Protein AF-A0A820LMS4-F1 (afdb_monomer_lite)

Radius of gyration: 15.58 Å; chains: 1; bounding box: 47×34×33 Å

pLDDT: mean 71.5, std 13.09, range [41.66, 87.94]

Secondary structure (DSSP, 8-state):
-----PPP--S-SSS------TTGGGGGHHHHHHHHH-HHHHHHHHHHHTTS-GGGGGSTTHHHHHHHHHHHHTT---------

Organism: NCBI:txid433720

Sequence (84 aa):
NVVISQPGRTVWDFEHPWSTKLCSCCSNGKECCCGFFCLCCYECKLHKRAGEHMCTCMCPGARFALRSKIRTAFRIEVIILKKR

Foldseek 3Di:
DDPPDDPPDPQDPDDDQDDPDPCPCVVVVVLVCCCVVPVLVSQLVLCVSRVHHSCCSVDPCSVVVSVVSVCVNSVPPDPPVPDD

Structure (mmCIF, N/CA/C/O backbone):
data_AF-A0A820LMS4-F1
#
_entry.id   AF-A0A820LMS4-F1
#
loop_
_atom_site.group_PDB
_atom_site.id
_atom_site.type_symbol
_atom_site.label_atom_id
_atom_site.label_alt_id
_atom_site.label_comp_id
_atom_site.label_asym_id
_atom_site.label_entity_id
_atom_site.label_seq_id
_atom_site.pdbx_PDB_ins_code
_atom_site.Cartn_x
_atom_site.Cartn_y
_atom_site.Cartn_z
_atom_site.occupancy
_atom_site.B_iso_or_equiv
_atom_site.auth_seq_id
_atom_site.auth_comp_id
_atom_site.auth_asym_id
_atom_site.auth_atom_id
_atom_site.pdbx_PDB_model_num
ATOM 1 N N . ASN A 1 1 ? -36.705 7.746 -15.696 1.00 41.66 1 ASN A N 1
ATOM 2 C CA . ASN A 1 1 ? -36.160 7.371 -14.376 1.00 41.66 1 ASN A CA 1
ATOM 3 C C . ASN A 1 1 ? -34.826 6.672 -14.607 1.00 41.66 1 ASN A C 1
ATOM 5 O O . ASN A 1 1 ? -34.832 5.515 -15.004 1.00 41.66 1 ASN A O 1
ATOM 9 N N . VAL A 1 2 ? -33.696 7.381 -14.515 1.00 45.56 2 VAL A N 1
ATOM 10 C CA . VAL A 1 2 ? -32.375 6.769 -14.749 1.00 45.56 2 VAL A CA 1
ATOM 11 C C . VAL A 1 2 ? -31.925 6.128 -13.443 1.00 45.56 2 VAL A C 1
ATOM 13 O O . VAL A 1 2 ? -31.496 6.813 -12.519 1.00 45.56 2 VAL A O 1
ATOM 16 N N . VAL A 1 3 ? -32.075 4.809 -13.352 1.00 55.03 3 VAL A N 1
ATOM 17 C CA . VAL A 1 3 ? -31.514 4.023 -12.253 1.00 55.03 3 VAL A CA 1
ATOM 18 C C . VAL A 1 3 ? -30.024 3.865 -12.535 1.00 55.03 3 VAL A C 1
ATOM 20 O O . VAL A 1 3 ? -29.618 3.048 -13.356 1.00 55.03 3 VAL A O 1
ATOM 23 N N . ILE A 1 4 ? -29.201 4.682 -11.880 1.00 57.25 4 ILE A N 1
ATOM 24 C CA . ILE A 1 4 ? -27.749 4.495 -11.857 1.00 57.25 4 ILE A CA 1
ATOM 25 C C . ILE A 1 4 ? -27.487 3.311 -10.923 1.00 57.25 4 ILE A C 1
ATOM 27 O O . ILE A 1 4 ? -27.412 3.476 -9.704 1.00 57.25 4 ILE A O 1
ATOM 31 N N . SER A 1 5 ? -27.395 2.098 -11.471 1.00 54.47 5 SER A N 1
ATOM 32 C CA . SER A 1 5 ? -26.890 0.961 -10.706 1.00 54.47 5 SER A CA 1
ATOM 33 C C . SER A 1 5 ? -25.400 1.193 -10.470 1.00 54.47 5 SER A C 1
ATOM 35 O O . SER A 1 5 ? -24.596 1.105 -11.400 1.00 54.47 5 SER A O 1
ATOM 37 N N . GLN A 1 6 ? -25.025 1.524 -9.234 1.00 53.84 6 GLN A N 1
ATOM 38 C CA . GLN A 1 6 ? -23.620 1.507 -8.832 1.00 53.84 6 GLN A CA 1
ATOM 39 C C . GLN A 1 6 ? -23.072 0.103 -9.127 1.00 53.84 6 GLN A C 1
ATOM 41 O O . GLN A 1 6 ? -23.767 -0.869 -8.808 1.00 53.84 6 GLN A O 1
ATOM 46 N N . PRO A 1 7 ? -21.889 -0.037 -9.760 1.00 50.53 7 PRO A N 1
ATOM 47 C CA . PRO A 1 7 ? -21.357 -1.352 -10.082 1.00 50.53 7 PRO A CA 1
ATOM 48 C C . PRO A 1 7 ? -21.280 -2.174 -8.797 1.00 50.53 7 PRO A C 1
ATOM 50 O O . PRO A 1 7 ? -20.696 -1.752 -7.796 1.00 50.53 7 PRO A O 1
ATOM 53 N N . GLY A 1 8 ? -21.964 -3.317 -8.818 1.00 51.59 8 GLY A N 1
ATOM 54 C CA . GLY A 1 8 ? -22.076 -4.207 -7.679 1.00 51.59 8 GLY A CA 1
ATOM 55 C C . GLY A 1 8 ? -20.695 -4.626 -7.192 1.00 51.59 8 GLY A C 1
ATOM 56 O O . GLY A 1 8 ? -19.953 -5.271 -7.921 1.00 51.59 8 GLY A O 1
ATOM 57 N N . ARG A 1 9 ? -20.390 -4.238 -5.948 1.00 56.31 9 ARG A N 1
ATOM 58 C CA . ARG A 1 9 ? -19.536 -4.949 -4.986 1.00 56.31 9 ARG A CA 1
ATOM 59 C C . ARG A 1 9 ? -18.284 -5.591 -5.609 1.00 56.31 9 ARG A C 1
ATOM 61 O O . ARG A 1 9 ? -18.262 -6.781 -5.903 1.00 56.31 9 ARG A O 1
ATOM 68 N N . THR A 1 10 ? -17.214 -4.813 -5.755 1.00 53.75 10 THR A N 1
ATOM 69 C CA . THR A 1 10 ? -15.917 -5.327 -6.218 1.00 53.75 10 THR A CA 1
ATOM 70 C C . THR A 1 10 ? -14.912 -5.443 -5.065 1.00 53.75 10 THR A C 1
ATOM 72 O O . THR A 1 10 ? -14.405 -4.444 -4.558 1.00 53.75 10 THR A O 1
ATOM 75 N N . VAL A 1 11 ? -14.613 -6.701 -4.721 1.00 53.50 11 VAL A N 1
ATOM 76 C CA . VAL A 1 11 ? -13.366 -7.260 -4.153 1.00 53.50 11 VAL A CA 1
ATOM 77 C C . VAL A 1 11 ? -13.053 -7.077 -2.655 1.00 53.50 11 VAL A C 1
ATOM 79 O O . VAL A 1 11 ? -12.472 -7.985 -2.071 1.00 53.50 11 VAL A O 1
ATOM 82 N N . TRP A 1 12 ? -13.466 -6.003 -1.980 1.00 57.69 12 TRP A N 1
ATOM 83 C CA . TRP A 1 12 ? -12.946 -5.692 -0.627 1.00 57.69 12 TRP A CA 1
ATOM 84 C C . TRP A 1 12 ? -13.811 -6.126 0.569 1.00 57.69 12 TRP A C 1
ATOM 86 O O . TRP A 1 12 ? -13.573 -5.672 1.685 1.00 57.69 12 TRP A O 1
ATOM 96 N N . ASP A 1 13 ? -14.789 -7.013 0.375 1.00 54.66 13 ASP A N 1
ATOM 97 C CA . ASP A 1 13 ? -15.637 -7.514 1.475 1.00 54.66 13 ASP A CA 1
ATOM 98 C C . ASP A 1 13 ? -14.880 -8.399 2.494 1.00 54.66 13 ASP A C 1
ATOM 100 O O . ASP A 1 13 ? -15.445 -8.778 3.519 1.00 54.66 13 ASP A O 1
ATOM 104 N N . PHE A 1 14 ? -13.603 -8.722 2.262 1.00 55.66 14 PHE A N 1
ATOM 105 C CA . PHE A 1 14 ? -12.871 -9.712 3.049 1.00 55.66 14 PHE A CA 1
ATOM 106 C C . PHE A 1 14 ? -11.450 -9.242 3.365 1.00 55.66 14 PHE A C 1
ATOM 108 O O . PHE A 1 14 ? -10.554 -9.413 2.552 1.00 55.66 14 PHE A O 1
ATOM 115 N N . GLU A 1 15 ? -11.228 -8.688 4.558 1.00 55.50 15 GLU A N 1
ATOM 116 C CA . GLU A 1 15 ? -10.088 -9.144 5.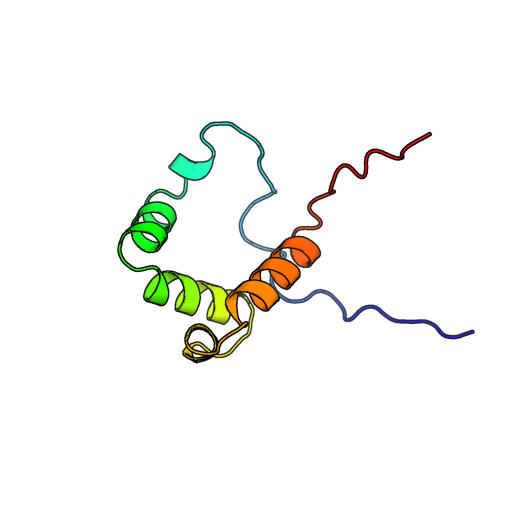370 1.00 55.50 15 GLU A CA 1
ATOM 117 C C . GLU A 1 15 ? -10.245 -8.706 6.825 1.00 55.50 15 GLU A C 1
ATOM 119 O O . GLU A 1 15 ? -10.153 -9.560 7.696 1.00 55.50 15 GLU A O 1
ATOM 124 N N . HIS A 1 16 ? -10.632 -7.456 7.115 1.00 59.12 16 HIS A N 1
ATOM 125 C CA . HIS A 1 16 ? -10.947 -7.009 8.481 1.00 59.12 16 HIS A CA 1
ATOM 126 C C . HIS A 1 16 ? -11.903 -5.803 8.500 1.00 59.12 16 HIS A C 1
ATOM 128 O O . HIS A 1 16 ? -11.834 -4.960 7.602 1.00 59.12 16 HIS A O 1
ATOM 134 N N . PRO A 1 17 ? -12.769 -5.667 9.526 1.00 64.94 17 PRO A N 1
ATOM 135 C CA . PRO A 1 17 ? -13.524 -4.438 9.740 1.00 64.94 17 PRO A CA 1
ATOM 136 C C . PRO A 1 17 ? -12.559 -3.262 9.925 1.00 64.94 17 PRO A C 1
ATOM 138 O O . PRO A 1 17 ? -11.529 -3.390 10.592 1.00 64.94 17 PRO A O 1
ATOM 141 N N . TRP A 1 18 ? -12.896 -2.110 9.341 1.00 70.69 18 TRP A N 1
ATOM 142 C CA . TRP A 1 18 ? -12.137 -0.877 9.541 1.00 70.69 18 TRP A CA 1
ATOM 143 C C . TRP A 1 18 ? -11.960 -0.603 11.043 1.00 70.69 18 TRP A C 1
ATOM 145 O O . TRP A 1 18 ? -12.928 -0.587 11.803 1.00 70.69 18 TRP A O 1
ATOM 155 N N . SER A 1 19 ? -10.713 -0.404 11.473 1.00 70.19 19 SER A N 1
ATOM 156 C CA . SER A 1 19 ? -10.335 -0.227 12.876 1.00 70.19 19 SER A CA 1
ATOM 157 C C . SER A 1 19 ? -9.588 1.090 13.048 1.00 70.19 19 SER A C 1
ATOM 159 O O . SER A 1 19 ? -8.609 1.355 12.354 1.00 70.19 19 SER A O 1
ATOM 161 N N . THR A 1 20 ? -10.031 1.907 14.003 1.00 74.81 20 THR A N 1
ATOM 162 C CA . THR A 1 20 ? -9.382 3.167 14.410 1.00 74.81 20 THR A CA 1
ATOM 163 C C . THR A 1 20 ? -8.532 3.007 15.675 1.00 74.81 20 THR A C 1
ATOM 165 O O . THR A 1 20 ? -8.063 3.994 16.239 1.00 74.81 20 THR A O 1
ATOM 168 N N . LYS A 1 21 ? -8.330 1.767 16.151 1.00 78.25 21 LYS A N 1
ATOM 169 C CA . LYS A 1 21 ? -7.540 1.485 17.358 1.00 78.25 21 LYS A CA 1
ATOM 170 C C . LYS A 1 21 ? -6.075 1.875 17.140 1.00 78.25 21 LYS A C 1
ATOM 172 O O . LYS A 1 21 ? -5.486 1.519 16.122 1.00 78.25 21 LYS A O 1
ATOM 177 N N . LEU A 1 22 ? -5.476 2.514 18.148 1.00 71.19 22 LEU A N 1
ATOM 178 C CA . LEU A 1 22 ? -4.129 3.103 18.101 1.00 71.19 22 LEU A CA 1
ATOM 179 C C . LEU A 1 22 ? -3.022 2.127 17.641 1.00 71.19 22 LEU A C 1
ATOM 181 O O . LEU A 1 22 ? -2.098 2.539 16.952 1.00 71.19 22 LEU A O 1
ATOM 185 N N . CYS A 1 23 ? -3.143 0.834 17.973 1.00 72.38 23 CYS A N 1
ATOM 186 C CA . CYS A 1 23 ? -2.149 -0.205 17.655 1.00 72.38 23 CYS A CA 1
ATOM 187 C C . CYS A 1 23 ? -2.642 -1.253 16.642 1.00 72.38 23 CYS A C 1
ATOM 189 O O . CYS A 1 23 ? -2.073 -2.340 16.554 1.00 72.38 23 CYS A 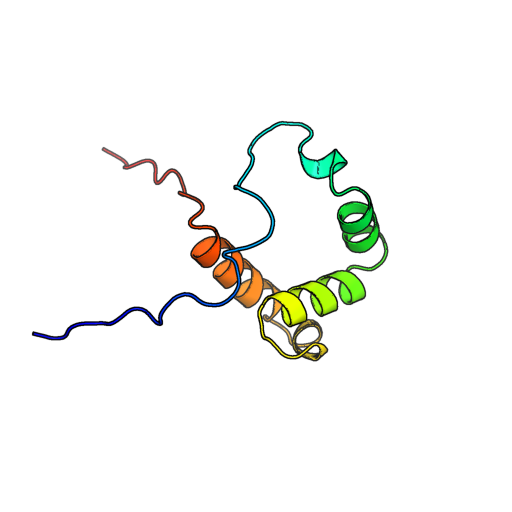O 1
ATOM 191 N N . SER A 1 24 ? -3.699 -0.970 15.870 1.00 66.50 24 SER A N 1
ATOM 192 C CA . SER A 1 24 ? -4.229 -1.936 14.890 1.00 66.50 24 SER A CA 1
ATOM 193 C C . SER A 1 24 ? -3.224 -2.290 13.780 1.00 66.50 24 SER A C 1
ATOM 195 O O . SER A 1 24 ? -3.381 -3.310 13.117 1.00 66.50 24 SER A O 1
ATOM 197 N N . CYS A 1 25 ? -2.189 -1.469 13.576 1.00 68.00 25 CYS A N 1
ATOM 198 C CA . CYS A 1 25 ? -1.097 -1.738 12.639 1.00 68.00 25 CYS A CA 1
ATOM 199 C C . CYS A 1 25 ? -0.189 -2.897 13.085 1.00 68.00 25 CYS A C 1
ATOM 201 O O . CYS A 1 25 ? 0.355 -3.598 12.234 1.00 68.00 25 CYS A O 1
ATOM 203 N N . CYS A 1 26 ? -0.062 -3.149 14.394 1.00 70.94 26 CYS A N 1
ATOM 204 C CA . CYS A 1 26 ? 0.799 -4.205 14.938 1.00 70.94 26 CYS A CA 1
ATOM 205 C C . CYS A 1 26 ? 0.295 -5.613 14.592 1.00 70.94 26 CYS A C 1
ATOM 207 O O . CYS A 1 26 ? 1.083 -6.554 14.549 1.00 70.94 26 CYS A O 1
ATOM 209 N N . SER A 1 27 ? -0.998 -5.755 14.291 1.00 70.81 27 SER A N 1
ATOM 210 C CA . SER A 1 27 ? -1.588 -6.994 13.773 1.00 70.81 27 SER A CA 1
ATOM 211 C C . SER A 1 27 ? -1.081 -7.344 12.365 1.00 70.81 27 SER A C 1
ATOM 213 O O . SER A 1 27 ? -1.063 -8.516 12.005 1.00 70.81 27 SER A O 1
ATOM 215 N N . ASN A 1 28 ? -0.598 -6.345 11.613 1.00 72.62 28 ASN A N 1
ATOM 216 C CA . ASN A 1 28 ? -0.171 -6.438 10.213 1.00 72.62 28 ASN A CA 1
ATOM 217 C C . ASN A 1 28 ? 1.293 -5.983 10.038 1.00 72.62 28 ASN A C 1
ATOM 219 O O . ASN A 1 28 ? 1.649 -5.279 9.089 1.00 72.62 28 ASN A O 1
ATOM 223 N N . GLY A 1 29 ? 2.174 -6.366 10.972 1.00 78.38 29 GLY A N 1
ATOM 224 C CA . GLY A 1 29 ? 3.577 -5.926 10.970 1.00 78.38 29 GLY A CA 1
ATOM 225 C C . GLY A 1 29 ? 4.339 -6.283 9.685 1.00 78.38 29 GLY A C 1
ATOM 226 O O . GLY A 1 29 ? 5.194 -5.522 9.236 1.00 78.38 29 GLY A O 1
ATOM 227 N N . LYS A 1 30 ? 3.984 -7.400 9.035 1.00 81.12 30 LYS A N 1
ATOM 228 C CA . LYS A 1 30 ? 4.572 -7.810 7.749 1.00 81.12 30 LYS A CA 1
ATOM 229 C C . LYS A 1 30 ? 4.196 -6.854 6.616 1.00 81.12 30 LYS A C 1
ATOM 231 O O . LYS A 1 30 ? 5.075 -6.491 5.831 1.00 81.12 30 LYS A O 1
ATOM 236 N N . GLU A 1 31 ? 2.933 -6.426 6.527 1.00 82.44 31 GLU A N 1
ATOM 237 C CA . GLU A 1 31 ? 2.515 -5.405 5.561 1.00 82.44 31 GLU A CA 1
ATOM 238 C C . GLU A 1 31 ? 3.203 -4.063 5.823 1.00 82.44 31 GLU A C 1
ATOM 240 O O . GLU A 1 31 ? 3.688 -3.454 4.871 1.00 82.44 31 GLU A O 1
ATOM 245 N N . CYS A 1 32 ? 3.308 -3.628 7.085 1.00 81.50 32 CYS A N 1
ATOM 246 C CA . CYS A 1 32 ? 3.987 -2.375 7.437 1.00 81.50 32 CYS A CA 1
ATOM 247 C C . CYS A 1 32 ? 5.468 -2.388 7.030 1.00 81.50 32 CYS A C 1
ATOM 249 O O . CYS A 1 32 ?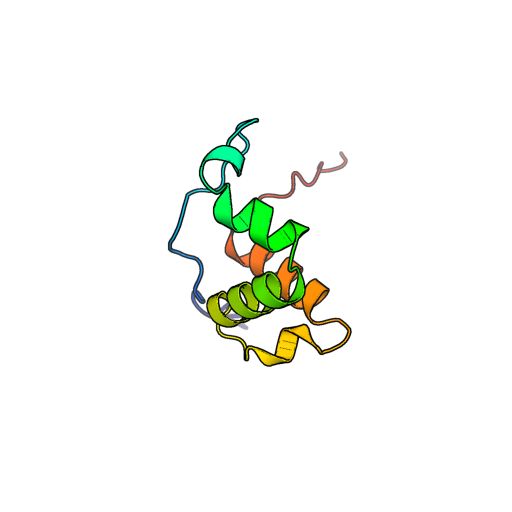 5.931 -1.454 6.372 1.00 81.50 32 CYS A O 1
ATOM 251 N N . CYS A 1 33 ? 6.196 -3.462 7.349 1.00 84.25 33 CYS A N 1
ATOM 252 C CA . CYS A 1 33 ? 7.588 -3.620 6.930 1.00 84.25 33 CYS A CA 1
ATOM 253 C C . CYS A 1 33 ? 7.715 -3.667 5.399 1.00 84.25 33 CYS A C 1
ATOM 255 O O . CYS A 1 33 ? 8.575 -2.994 4.839 1.00 84.25 33 CYS A O 1
ATOM 257 N N . CYS A 1 34 ? 6.845 -4.400 4.693 1.00 84.94 34 CYS A N 1
ATOM 258 C CA . CYS A 1 34 ? 6.852 -4.411 3.225 1.00 84.94 34 CYS A CA 1
ATOM 259 C C . CYS A 1 34 ? 6.592 -3.021 2.631 1.00 84.94 34 CYS A C 1
ATOM 261 O O . CYS A 1 34 ? 7.294 -2.632 1.705 1.00 84.94 34 CYS A O 1
ATOM 263 N N . GLY A 1 35 ? 5.625 -2.268 3.158 1.00 84.94 35 GLY A N 1
ATOM 264 C CA . GLY A 1 35 ? 5.332 -0.912 2.689 1.00 84.94 35 GLY A CA 1
ATOM 265 C C . GLY A 1 35 ? 6.499 0.055 2.900 1.00 84.94 35 GLY A C 1
ATOM 266 O O . GLY A 1 35 ? 6.747 0.898 2.041 1.00 84.94 35 GLY A O 1
ATOM 267 N N . PHE A 1 36 ? 7.2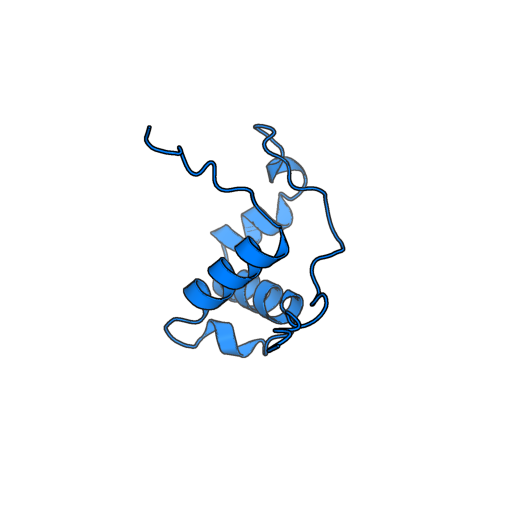42 -0.096 4.002 1.00 84.00 36 PHE A N 1
ATOM 268 C CA . PHE A 1 36 ? 8.398 0.746 4.317 1.00 84.00 36 PHE A CA 1
ATOM 269 C C . PHE A 1 36 ? 9.653 0.373 3.510 1.00 84.00 36 PHE A C 1
ATOM 271 O O . PHE A 1 36 ? 10.296 1.252 2.942 1.00 84.00 36 PHE A O 1
ATOM 278 N N . PHE A 1 37 ? 9.995 -0.918 3.426 1.00 87.94 37 PHE A N 1
ATOM 279 C CA . PHE A 1 37 ? 11.240 -1.383 2.796 1.00 87.94 37 PHE A CA 1
ATOM 280 C C . PHE A 1 37 ? 11.114 -1.681 1.293 1.00 87.94 37 PHE A C 1
ATOM 282 O O . PHE A 1 37 ? 12.096 -1.552 0.567 1.00 87.94 37 PHE A O 1
ATOM 289 N N . CYS A 1 38 ? 9.936 -2.078 0.800 1.00 87.38 38 CYS A N 1
ATOM 290 C CA . CYS A 1 38 ? 9.684 -2.288 -0.630 1.00 87.38 38 CYS A CA 1
ATOM 291 C C . CYS A 1 38 ? 8.282 -1.810 -1.034 1.00 87.38 38 CYS A C 1
ATOM 293 O O . CYS A 1 38 ? 7.371 -2.608 -1.286 1.00 87.38 38 CYS A O 1
ATOM 295 N N . LEU A 1 39 ? 8.130 -0.491 -1.174 1.00 82.94 39 LEU A N 1
ATOM 296 C CA . LEU A 1 39 ? 6.865 0.126 -1.572 1.00 82.94 39 LEU A CA 1
ATOM 297 C C . LEU A 1 39 ? 6.330 -0.435 -2.902 1.00 82.94 39 LEU A C 1
ATOM 299 O O . LEU A 1 39 ? 5.150 -0.742 -2.999 1.00 82.94 39 LEU A O 1
ATOM 303 N N . CYS A 1 40 ? 7.192 -0.647 -3.903 1.00 83.62 40 CYS A N 1
ATOM 304 C CA . CYS A 1 40 ? 6.784 -1.203 -5.200 1.00 83.62 40 CYS A CA 1
ATOM 305 C C . CYS A 1 40 ? 6.217 -2.631 -5.067 1.00 83.62 40 CYS A C 1
ATOM 307 O O . CYS A 1 40 ? 5.164 -2.944 -5.617 1.00 83.62 40 CYS A O 1
ATOM 309 N N . CYS A 1 41 ? 6.858 -3.493 -4.270 1.00 85.88 41 CYS A N 1
ATOM 310 C CA . CYS A 1 41 ? 6.361 -4.845 -4.004 1.00 85.88 41 CYS A CA 1
ATOM 311 C C . CYS A 1 41 ? 4.994 -4.817 -3.302 1.00 85.88 41 CYS A C 1
ATOM 313 O O . CYS A 1 41 ? 4.116 -5.634 -3.593 1.00 85.88 41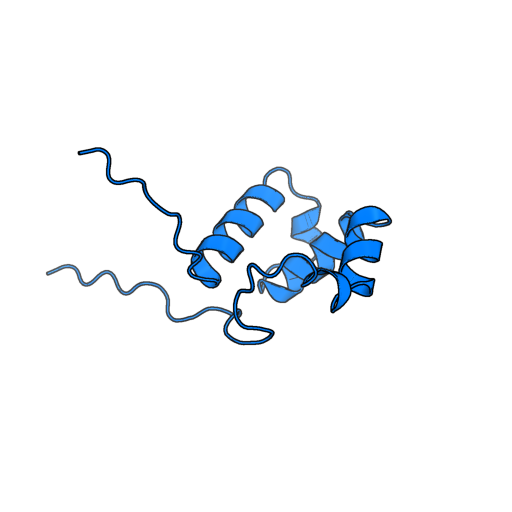 CYS A O 1
ATOM 315 N N . TYR A 1 42 ? 4.832 -3.895 -2.350 1.00 86.31 42 TYR A N 1
ATOM 316 C CA . TYR A 1 42 ? 3.593 -3.709 -1.604 1.00 86.31 42 TYR A CA 1
ATOM 317 C C . TYR A 1 42 ? 2.455 -3.216 -2.509 1.00 86.31 42 TYR A C 1
ATOM 319 O O . TYR A 1 42 ? 1.378 -3.809 -2.517 1.00 86.31 42 TYR A O 1
ATOM 327 N N . GLU A 1 43 ? 2.711 -2.204 -3.332 1.00 85.19 43 GLU A N 1
ATOM 328 C CA . GLU A 1 43 ? 1.760 -1.664 -4.307 1.00 85.19 43 GLU A CA 1
ATOM 329 C C . GLU A 1 43 ? 1.356 -2.721 -5.346 1.00 85.19 43 GLU A C 1
ATOM 331 O O . GLU A 1 43 ? 0.171 -2.901 -5.603 1.00 85.19 43 GLU A O 1
ATOM 336 N N . CYS A 1 44 ? 2.295 -3.509 -5.878 1.00 86.25 44 CYS A N 1
ATOM 337 C CA . CYS A 1 44 ? 2.005 -4.648 -6.758 1.00 86.25 44 CYS A CA 1
ATOM 338 C C . CYS A 1 44 ? 1.027 -5.653 -6.122 1.00 86.25 44 CYS A C 1
ATOM 340 O O . CYS A 1 44 ? 0.073 -6.102 -6.767 1.00 86.25 44 CYS A O 1
ATOM 342 N N . LYS A 1 45 ? 1.231 -5.989 -4.839 1.00 85.00 45 LYS A N 1
ATOM 343 C CA . LYS A 1 45 ? 0.299 -6.837 -4.077 1.00 85.00 45 LYS A CA 1
ATOM 344 C C . LYS A 1 45 ? -1.058 -6.156 -3.900 1.00 85.00 45 LYS A C 1
ATOM 346 O O . LYS A 1 45 ? -2.081 -6.825 -4.020 1.00 85.00 45 LYS A O 1
ATOM 351 N N . LEU A 1 46 ? -1.076 -4.851 -3.644 1.00 83.19 46 LEU A N 1
ATOM 352 C CA . LEU A 1 46 ? -2.296 -4.078 -3.426 1.00 83.19 46 LEU A CA 1
ATOM 353 C C . LEU A 1 46 ? -3.122 -3.913 -4.711 1.00 83.19 46 LEU A C 1
ATOM 355 O O . LEU A 1 46 ? -4.333 -4.105 -4.672 1.00 83.19 46 LEU A O 1
ATOM 359 N N . HIS A 1 47 ? -2.482 -3.660 -5.854 1.00 84.94 47 HIS A N 1
ATOM 360 C CA . HIS A 1 47 ? -3.116 -3.647 -7.174 1.00 84.94 47 HIS A CA 1
ATOM 361 C C . HIS A 1 47 ? -3.700 -5.017 -7.524 1.00 84.94 47 HIS A C 1
ATOM 363 O O . HIS A 1 47 ? -4.855 -5.100 -7.933 1.00 84.94 47 HIS A O 1
ATOM 369 N N . LYS A 1 48 ? -2.961 -6.105 -7.261 1.00 84.19 48 LYS A N 1
ATOM 370 C CA . LYS A 1 48 ? -3.490 -7.467 -7.427 1.00 84.19 48 LYS A CA 1
ATOM 371 C C . LYS A 1 48 ? -4.719 -7.710 -6.541 1.00 84.19 48 LYS A C 1
ATOM 373 O O . LYS A 1 48 ? -5.705 -8.265 -7.018 1.00 84.19 48 LYS A O 1
ATOM 378 N N . ARG A 1 49 ? -4.688 -7.259 -5.278 1.00 79.31 49 ARG A N 1
ATOM 379 C CA . ARG A 1 49 ? -5.847 -7.305 -4.364 1.00 79.31 49 ARG A CA 1
ATOM 380 C C . ARG A 1 49 ? -7.003 -6.419 -4.835 1.00 79.31 49 ARG A C 1
ATOM 382 O O . ARG A 1 49 ? -8.142 -6.749 -4.564 1.00 79.31 49 ARG A O 1
ATOM 389 N N . ALA A 1 50 ? -6.737 -5.349 -5.578 1.00 78.94 50 ALA A N 1
ATOM 390 C CA . ALA A 1 50 ? -7.755 -4.480 -6.166 1.00 78.94 50 ALA A CA 1
ATOM 391 C C . ALA A 1 50 ? -8.409 -5.037 -7.439 1.00 78.94 50 ALA A C 1
ATOM 393 O O . ALA A 1 50 ? -9.287 -4.381 -8.001 1.00 78.94 50 ALA A O 1
ATOM 394 N N . GLY A 1 51 ? -7.975 -6.210 -7.917 1.00 80.25 51 GLY A N 1
ATOM 395 C CA . GLY A 1 51 ? -8.379 -6.742 -9.219 1.00 80.25 51 GLY A CA 1
ATOM 396 C C . GLY A 1 51 ? -7.738 -6.007 -10.402 1.00 80.25 51 GLY A C 1
ATOM 397 O O . GLY A 1 51 ? -8.235 -6.095 -11.521 1.00 80.25 51 GLY A O 1
ATOM 398 N N . GLU A 1 52 ? -6.653 -5.264 -10.171 1.00 83.31 52 GLU A N 1
ATOM 399 C CA . GLU A 1 52 ? -5.882 -4.575 -11.205 1.00 83.31 52 GLU A CA 1
ATOM 400 C C . GLU A 1 52 ? -4.613 -5.356 -11.573 1.00 83.31 52 GLU A C 1
ATOM 402 O O . GLU A 1 52 ? -4.125 -6.210 -10.827 1.00 83.31 52 GLU A O 1
ATOM 407 N N . HIS A 1 53 ? -4.043 -5.049 -12.740 1.00 83.69 53 HIS A N 1
ATOM 408 C CA . HIS A 1 53 ? -2.787 -5.653 -13.168 1.00 83.69 53 HIS A CA 1
ATOM 409 C C . HIS A 1 53 ? -1.619 -5.224 -12.260 1.00 83.69 53 HIS A C 1
ATOM 411 O O . HIS A 1 53 ? -1.536 -4.073 -11.835 1.00 83.69 53 HIS A O 1
ATOM 417 N N . MET A 1 54 ? -0.677 -6.132 -11.990 1.00 78.00 54 MET A N 1
ATOM 418 C CA . MET A 1 54 ? 0.460 -5.865 -11.097 1.00 78.00 54 MET A CA 1
ATOM 419 C C . MET A 1 54 ? 1.328 -4.694 -11.589 1.00 78.00 54 MET A C 1
ATOM 421 O O . MET A 1 54 ? 1.802 -3.887 -10.792 1.00 78.00 54 MET A O 1
ATOM 425 N N . CYS A 1 55 ? 1.490 -4.560 -12.910 1.00 80.19 55 CYS A N 1
ATOM 426 C CA . CYS A 1 55 ? 2.302 -3.495 -13.504 1.00 80.19 55 CYS A CA 1
ATOM 427 C C . CYS A 1 55 ? 1.670 -2.101 -13.389 1.00 80.19 55 CYS A C 1
ATOM 429 O O . CYS A 1 55 ? 2.362 -1.118 -13.643 1.00 80.19 55 CYS A O 1
ATOM 431 N N . THR A 1 56 ? 0.403 -1.990 -12.971 1.00 82.06 56 THR A N 1
ATOM 432 C CA . THR A 1 56 ? -0.263 -0.695 -12.762 1.00 82.06 56 THR A CA 1
ATOM 433 C C . THR A 1 56 ? 0.471 0.148 -11.713 1.00 82.06 56 THR A C 1
ATOM 435 O O . THR A 1 56 ? 0.490 1.367 -11.834 1.00 82.06 56 THR A O 1
ATOM 438 N N . CYS A 1 57 ? 1.200 -0.477 -10.776 1.00 77.62 57 CYS A N 1
ATOM 439 C CA . CYS A 1 57 ? 2.083 0.205 -9.820 1.00 77.62 57 CYS A CA 1
ATOM 440 C C . CYS A 1 57 ? 3.119 1.136 -10.488 1.00 77.62 57 CYS A C 1
ATOM 442 O O . CYS A 1 57 ? 3.538 2.130 -9.890 1.00 77.62 57 CYS A O 1
ATOM 444 N N . MET A 1 58 ? 3.559 0.820 -11.711 1.00 79.31 58 MET A N 1
ATOM 445 C CA . MET A 1 58 ? 4.573 1.602 -12.429 1.00 79.31 58 MET A CA 1
ATOM 446 C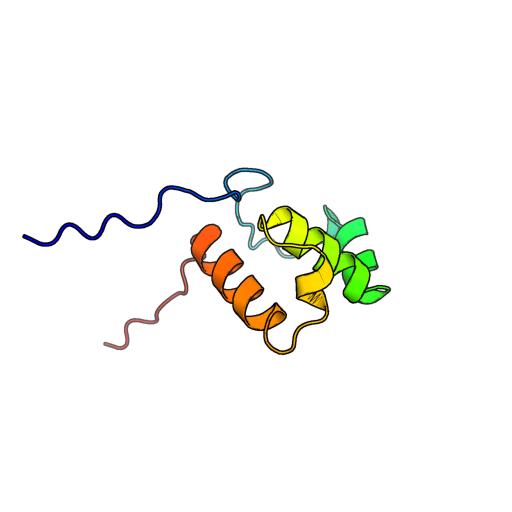 C . MET A 1 58 ? 3.980 2.803 -13.175 1.00 79.31 58 MET A C 1
ATOM 448 O O . MET A 1 58 ? 4.721 3.689 -13.599 1.00 79.31 58 MET A O 1
ATOM 452 N N . CYS A 1 59 ? 2.656 2.863 -13.333 1.00 82.62 59 CYS A N 1
ATOM 453 C CA . CYS A 1 59 ? 2.010 3.962 -14.033 1.00 82.62 59 CYS A CA 1
ATOM 454 C C . CYS A 1 59 ? 1.916 5.212 -13.134 1.00 82.62 59 CYS A C 1
ATOM 456 O O . CYS A 1 59 ? 1.467 5.129 -11.983 1.00 82.62 59 CYS A O 1
ATOM 458 N N . PRO A 1 60 ? 2.270 6.405 -13.646 1.00 79.12 60 PRO A N 1
ATOM 459 C CA . PRO A 1 60 ? 2.035 7.650 -12.926 1.00 79.12 60 PRO A CA 1
ATOM 460 C C . PRO A 1 60 ? 0.529 7.831 -12.675 1.00 79.12 60 PRO A C 1
ATOM 462 O O . PRO A 1 60 ? -0.291 7.636 -13.565 1.00 79.12 60 PRO A O 1
ATOM 465 N N . GLY A 1 61 ? 0.149 8.167 -11.440 1.00 80.75 61 GLY A N 1
ATOM 466 C CA . GLY A 1 61 ? -1.255 8.361 -11.045 1.00 80.75 61 GLY A CA 1
ATOM 467 C C . GLY A 1 61 ? -1.988 7.111 -10.537 1.00 80.75 61 GLY A C 1
ATOM 468 O O . GLY A 1 61 ? -2.990 7.248 -9.834 1.00 80.75 61 GLY A O 1
ATOM 469 N N . ALA A 1 62 ? -1.462 5.907 -10.778 1.00 82.31 62 ALA A N 1
ATOM 470 C CA . ALA A 1 62 ? -2.077 4.651 -10.338 1.00 82.31 62 ALA A CA 1
ATOM 471 C C . ALA A 1 62 ? -2.317 4.584 -8.822 1.00 82.31 62 ALA A C 1
ATOM 473 O O . ALA A 1 62 ? -3.397 4.207 -8.370 1.00 82.31 62 ALA A O 1
ATOM 474 N N . ARG A 1 63 ? -1.344 5.059 -8.037 1.00 81.38 63 ARG A N 1
ATOM 475 C CA . ARG A 1 63 ? -1.414 5.127 -6.567 1.00 81.38 63 ARG A CA 1
ATOM 476 C C . ARG A 1 63 ? -2.596 5.963 -6.067 1.00 81.38 63 ARG A C 1
ATOM 478 O O . ARG A 1 63 ? -3.269 5.600 -5.103 1.00 81.38 63 ARG A O 1
ATOM 485 N N . PHE A 1 64 ? -2.883 7.082 -6.735 1.00 85.19 64 PHE A N 1
ATOM 486 C CA . PHE A 1 64 ? -4.009 7.949 -6.379 1.00 85.19 64 PHE A CA 1
ATOM 487 C C . PHE A 1 64 ? -5.350 7.297 -6.717 1.00 85.19 64 PHE A C 1
ATOM 489 O O . PHE A 1 64 ? -6.278 7.350 -5.907 1.00 85.19 64 PHE A O 1
ATOM 496 N N . ALA A 1 65 ? -5.441 6.647 -7.879 1.00 84.44 65 ALA A N 1
ATOM 497 C CA . ALA A 1 65 ? -6.632 5.905 -8.277 1.00 84.44 65 ALA A CA 1
ATOM 498 C C . ALA A 1 65 ? -6.921 4.754 -7.299 1.00 84.44 65 ALA A C 1
ATOM 500 O O . ALA A 1 65 ? -8.041 4.638 -6.797 1.00 84.44 65 ALA A O 1
ATOM 501 N N . LEU A 1 66 ? -5.895 3.974 -6.948 1.00 82.31 66 LEU A N 1
ATOM 502 C CA . LEU A 1 66 ? -5.986 2.873 -5.993 1.00 82.31 66 LEU A CA 1
ATOM 503 C C . LEU A 1 66 ? -6.438 3.352 -4.608 1.00 82.31 66 LEU A C 1
ATOM 505 O O . LEU A 1 66 ? -7.352 2.774 -4.021 1.00 82.31 66 LEU A O 1
ATOM 509 N N . ARG A 1 67 ? -5.882 4.463 -4.107 1.00 82.19 67 ARG A N 1
ATOM 510 C CA . ARG A 1 67 ? -6.306 5.053 -2.826 1.00 82.19 67 ARG A CA 1
ATOM 511 C C . ARG A 1 67 ? -7.786 5.442 -2.834 1.00 82.19 67 ARG A C 1
ATOM 513 O O . ARG A 1 67 ? -8.495 5.180 -1.862 1.00 82.19 67 ARG A O 1
ATOM 520 N N . SER A 1 68 ? -8.260 6.068 -3.908 1.00 82.19 68 SER A N 1
ATOM 521 C CA . SER A 1 68 ? -9.671 6.450 -4.054 1.00 82.19 68 SER A CA 1
ATOM 522 C C . SER A 1 68 ? -10.587 5.225 -4.120 1.00 82.19 68 SER A C 1
ATOM 524 O O . SER A 1 68 ? -11.638 5.206 -3.473 1.00 82.19 68 SER A O 1
ATOM 526 N N . LYS A 1 69 ? -10.159 4.167 -4.820 1.00 79.12 69 LYS A N 1
ATOM 527 C CA . LYS A 1 69 ? -10.864 2.878 -4.863 1.00 79.12 69 LYS A CA 1
ATOM 528 C C . LYS A 1 69 ? -10.955 2.220 -3.486 1.00 79.12 69 LYS A C 1
ATOM 530 O O . LYS A 1 69 ? -12.040 1.840 -3.071 1.00 79.12 69 LYS A O 1
ATOM 535 N N . ILE A 1 70 ? -9.858 2.159 -2.736 1.00 78.31 70 ILE A N 1
ATOM 536 C CA . ILE A 1 70 ? -9.843 1.597 -1.375 1.00 78.31 70 ILE A CA 1
ATOM 537 C C . ILE A 1 70 ? -10.785 2.387 -0.457 1.00 78.31 70 ILE A C 1
ATOM 539 O O . ILE A 1 70 ? -11.600 1.809 0.253 1.00 78.31 70 ILE A O 1
ATOM 543 N N . ARG A 1 71 ? -10.738 3.722 -0.493 1.00 76.44 71 ARG A N 1
ATOM 544 C CA . ARG A 1 71 ? -11.599 4.560 0.361 1.00 76.44 71 ARG A CA 1
ATOM 545 C C . ARG A 1 71 ? -13.088 4.371 0.082 1.00 76.44 71 ARG A C 1
ATOM 547 O O . ARG A 1 71 ? -13.875 4.319 1.023 1.00 76.44 71 ARG A O 1
ATOM 554 N N . THR A 1 72 ? -13.458 4.284 -1.194 1.00 72.69 72 THR A N 1
ATOM 555 C CA . THR A 1 72 ? -14.846 4.025 -1.604 1.00 72.69 72 THR A CA 1
ATOM 556 C C . THR A 1 72 ? -15.274 2.601 -1.253 1.00 72.69 72 THR A C 1
ATOM 558 O O . THR A 1 72 ? -16.397 2.406 -0.794 1.00 72.69 72 THR A O 1
ATOM 561 N N . ALA A 1 73 ? -14.369 1.628 -1.372 1.00 70.19 73 ALA A N 1
ATOM 562 C CA . ALA A 1 73 ? -14.634 0.234 -1.048 1.00 70.19 73 ALA A CA 1
ATOM 563 C C . ALA A 1 73 ? -14.840 -0.027 0.451 1.00 70.19 73 ALA A C 1
ATOM 565 O O . ALA A 1 73 ? -15.816 -0.667 0.828 1.00 70.19 73 ALA A O 1
ATOM 566 N N . PHE A 1 74 ? -13.978 0.519 1.313 1.00 68.12 74 PHE A N 1
ATOM 567 C CA . PHE A 1 74 ? -14.093 0.355 2.768 1.00 68.12 74 PHE A CA 1
ATOM 568 C C . PHE A 1 74 ? -15.182 1.233 3.400 1.00 68.12 74 PHE A C 1
ATOM 570 O O . PHE A 1 74 ? -15.325 1.221 4.620 1.00 68.12 74 PHE A O 1
ATOM 577 N N . ARG A 1 75 ? -15.930 2.008 2.593 1.00 62.31 75 ARG A N 1
ATOM 578 C CA . ARG A 1 75 ? -16.948 2.970 3.052 1.00 62.31 75 ARG A CA 1
ATOM 579 C C . ARG A 1 75 ? -16.467 3.770 4.258 1.00 62.31 75 ARG A C 1
ATOM 581 O O . ARG A 1 75 ? -17.201 3.944 5.226 1.00 62.31 75 ARG A O 1
ATOM 588 N N . ILE A 1 76 ? -15.211 4.219 4.216 1.00 63.25 76 ILE A N 1
ATOM 589 C CA . ILE A 1 76 ? -14.655 5.026 5.298 1.00 63.25 76 ILE A CA 1
ATOM 590 C C . ILE A 1 76 ? -15.484 6.305 5.308 1.00 63.25 76 ILE A C 1
ATOM 592 O O . ILE A 1 76 ? -15.329 7.141 4.412 1.00 63.25 76 ILE A O 1
ATOM 596 N N . GLU A 1 77 ? -16.388 6.420 6.281 1.00 59.78 77 GLU A N 1
ATOM 597 C CA . GLU A 1 77 ? -17.165 7.624 6.512 1.00 59.78 77 GLU A CA 1
ATOM 598 C C . GLU A 1 77 ? -16.164 8.730 6.803 1.00 59.78 77 GLU A C 1
ATOM 600 O O . GLU A 1 77 ? -15.597 8.857 7.889 1.00 59.78 77 GLU A O 1
ATOM 605 N N . VAL A 1 78 ? -15.874 9.524 5.780 1.00 54.31 78 VAL A N 1
ATOM 606 C CA . VAL A 1 78 ? -15.329 10.839 6.031 1.00 54.31 78 VAL A CA 1
ATOM 607 C C . VAL A 1 78 ? -16.366 11.536 6.881 1.00 54.31 78 VAL A C 1
ATOM 609 O O . VAL A 1 78 ? -17.516 11.676 6.468 1.00 54.31 78 VAL A O 1
ATOM 612 N N . ILE A 1 79 ? -15.957 11.957 8.072 1.00 56.16 79 ILE A N 1
ATOM 613 C CA . ILE A 1 79 ? -16.693 12.949 8.835 1.00 56.16 79 ILE A CA 1
ATOM 614 C C . ILE A 1 79 ? -16.706 14.187 7.936 1.00 56.16 79 ILE A C 1
ATOM 616 O O . ILE A 1 79 ? -15.791 15.010 7.963 1.00 56.16 79 ILE A O 1
ATOM 620 N N . ILE A 1 80 ? -17.700 14.291 7.054 1.00 55.22 80 ILE A N 1
ATOM 621 C CA . ILE A 1 80 ? -18.055 15.560 6.450 1.00 55.22 80 ILE A CA 1
ATOM 622 C C . ILE A 1 80 ? -18.581 16.330 7.646 1.00 55.22 80 ILE A C 1
ATOM 624 O O . ILE A 1 80 ? -19.712 16.116 8.083 1.00 55.22 80 ILE A O 1
ATOM 628 N N . LEU A 1 81 ? -17.729 17.169 8.236 1.00 53.62 81 LEU A N 1
ATOM 629 C CA . LEU A 1 81 ? -18.194 18.235 9.103 1.00 53.62 81 LEU A CA 1
ATOM 630 C C . LEU A 1 81 ? -19.179 19.031 8.250 1.00 53.62 81 LEU A C 1
ATOM 632 O O . LEU A 1 81 ? -18.783 19.836 7.407 1.00 53.62 81 LEU A O 1
ATOM 636 N N . LYS A 1 82 ? -20.468 18.714 8.391 1.00 44.09 82 LYS A N 1
ATOM 637 C CA . LYS A 1 82 ? -21.559 19.444 7.770 1.00 44.09 82 LYS A CA 1
ATOM 638 C C . LYS A 1 82 ? -21.481 20.831 8.379 1.00 44.09 82 LYS A C 1
ATOM 640 O O . LYS A 1 82 ? -21.903 21.030 9.515 1.00 44.09 82 LYS A O 1
ATOM 645 N N . LYS A 1 83 ? -20.824 21.745 7.666 1.00 45.81 83 LYS A N 1
ATOM 646 C CA . LYS A 1 83 ? -20.734 23.146 8.048 1.00 45.81 83 LYS A CA 1
ATOM 647 C C . LYS A 1 83 ? -22.174 23.657 8.085 1.00 45.81 83 LYS A C 1
ATOM 649 O O . LYS A 1 83 ? -22.816 23.738 7.040 1.00 45.81 83 LYS A O 1
ATOM 654 N N . ARG A 1 84 ? -22.699 23.805 9.303 1.00 49.28 84 ARG A N 1
ATOM 655 C CA . ARG A 1 84 ? -23.909 24.578 9.569 1.00 49.28 84 ARG A CA 1
ATOM 656 C C . ARG A 1 84 ? -23.610 26.048 9.328 1.00 49.28 84 ARG A C 1
ATOM 658 O O . ARG A 1 84 ? -22.447 26.444 9.578 1.00 49.28 84 ARG A O 1
#